Protein AF-A0A8J7QPX0-F1 (afdb_monomer)

Solvent-accessible surface area (backbone atoms only — not comparable to full-atom values): 6690 Å² total; per-residue (Å²): 133,55,49,65,56,22,44,51,25,54,76,71,66,66,71,41,100,51,84,68,43,85,38,64,94,78,75,38,61,45,66,83,83,78,70,68,68,90,67,51,50,83,91,59,64,42,69,94,46,79,63,55,58,50,45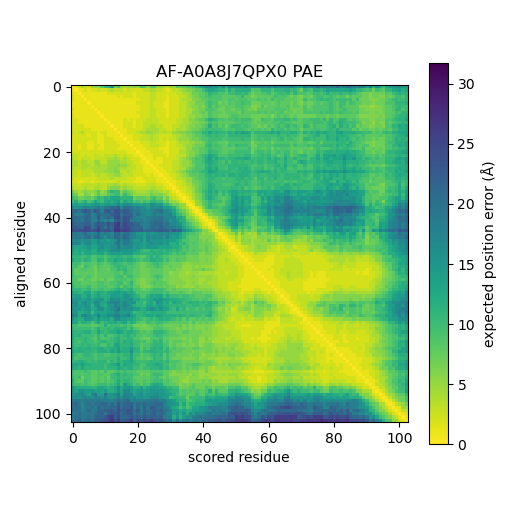,44,69,78,51,35,27,31,40,47,44,89,96,35,47,86,45,68,43,80,78,44,52,72,68,81,44,71,80,45,57,86,76,59,81,78,64,82,83,73,74,56,85,76,65,87,81,71,124

pLDDT: mean 83.63, std 14.5, range [40.25, 98.06]

Radius of gyration: 19.58 Å; Cα contacts (8 Å, |Δi|>4): 117; chains: 1; bounding box: 40×38×45 Å

Structure (mmCIF, N/CA/C/O backbone):
data_AF-A0A8J7QPX0-F1
#
_entry.id   AF-A0A8J7QPX0-F1
#
loop_
_atom_site.group_PDB
_atom_site.id
_atom_site.type_symbol
_atom_site.label_atom_id
_atom_site.label_alt_id
_atom_site.label_comp_id
_atom_site.label_asym_id
_atom_site.label_entity_id
_atom_site.label_seq_id
_atom_site.pdbx_PDB_ins_code
_atom_site.Cartn_x
_atom_site.Cartn_y
_atom_site.Cartn_z
_atom_site.occupancy
_atom_site.B_iso_or_equiv
_atom_site.auth_seq_id
_atom_site.auth_comp_id
_atom_site.auth_asym_id
_atom_site.auth_atom_id
_atom_site.pdbx_PDB_model_num
ATOM 1 N N . MET A 1 1 ? -13.095 3.451 27.111 1.00 88.69 1 MET A N 1
ATOM 2 C CA . MET A 1 1 ? -12.410 2.536 26.179 1.00 88.69 1 MET A CA 1
ATOM 3 C C . MET A 1 1 ? -11.247 3.276 25.540 1.00 88.69 1 MET A C 1
ATOM 5 O O . MET A 1 1 ? -11.438 4.429 25.158 1.00 88.69 1 MET A O 1
ATOM 9 N N . ASP A 1 2 ? -10.065 2.671 25.465 1.00 94.50 2 ASP A N 1
ATOM 10 C CA . ASP A 1 2 ? -8.920 3.280 24.769 1.00 94.50 2 ASP A CA 1
ATOM 11 C C . ASP A 1 2 ? -8.937 3.002 23.249 1.00 94.50 2 ASP A C 1
ATOM 13 O O . ASP A 1 2 ? -9.806 2.292 22.736 1.00 94.50 2 ASP A O 1
ATOM 17 N N . SER A 1 3 ? -8.003 3.605 22.507 1.00 94.81 3 SER A N 1
ATOM 18 C CA . SER A 1 3 ? -7.888 3.439 21.050 1.00 94.81 3 SER A CA 1
ATOM 19 C C . SER A 1 3 ? -7.668 1.987 20.623 1.00 94.81 3 SER A C 1
ATOM 21 O O . SER A 1 3 ? -8.274 1.530 19.654 1.00 94.81 3 SER A O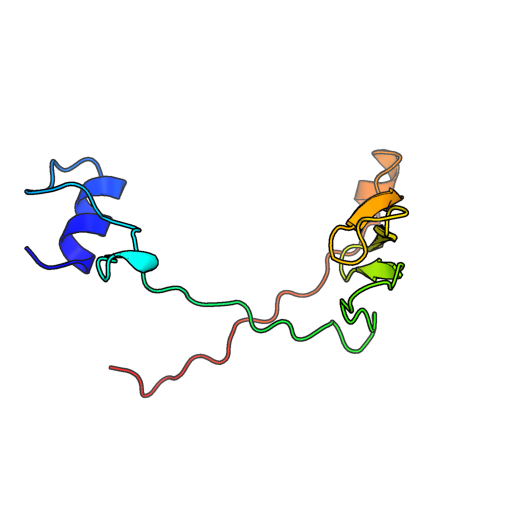 1
ATOM 23 N N . ARG A 1 4 ? -6.837 1.239 21.359 1.00 94.38 4 ARG A N 1
ATOM 24 C CA . ARG A 1 4 ? -6.507 -0.155 21.045 1.00 94.38 4 ARG A CA 1
ATOM 25 C C . ARG A 1 4 ? -7.726 -1.051 21.239 1.00 94.38 4 ARG A C 1
ATOM 27 O O . ARG A 1 4 ? -8.032 -1.868 20.374 1.00 94.38 4 ARG A O 1
ATOM 34 N N . GLU A 1 5 ? -8.438 -0.880 22.347 1.00 96.31 5 GLU A N 1
ATOM 35 C CA . GLU A 1 5 ? -9.687 -1.583 22.635 1.00 96.31 5 GLU A CA 1
ATOM 36 C C . GLU A 1 5 ? -10.766 -1.277 21.590 1.00 96.31 5 GLU A C 1
ATOM 38 O O . GLU A 1 5 ? -11.450 -2.197 21.142 1.00 96.31 5 GLU A O 1
ATOM 43 N N . ALA A 1 6 ? -10.896 -0.013 21.164 1.00 96.69 6 ALA A N 1
ATOM 44 C CA . ALA A 1 6 ? -11.847 0.389 20.126 1.00 96.69 6 ALA A CA 1
ATOM 45 C C . ALA A 1 6 ? -11.607 -0.371 18.815 1.00 96.69 6 ALA A C 1
ATOM 47 O O . ALA A 1 6 ? -12.549 -0.901 18.222 1.00 96.69 6 ALA A O 1
ATOM 48 N N . VAL A 1 7 ? -10.344 -0.442 18.381 1.00 96.56 7 VAL A N 1
ATOM 49 C CA . VAL A 1 7 ? -9.936 -1.127 17.148 1.00 96.56 7 VAL A CA 1
ATOM 50 C C . VAL A 1 7 ? -10.173 -2.630 17.246 1.00 96.56 7 VAL A C 1
ATOM 52 O O . VAL A 1 7 ? -10.796 -3.193 16.350 1.00 96.56 7 VAL A O 1
ATOM 55 N N . ILE A 1 8 ? -9.737 -3.272 18.335 1.00 96.19 8 ILE A N 1
ATOM 56 C CA . ILE A 1 8 ? -9.914 -4.721 18.523 1.00 96.19 8 ILE A CA 1
ATOM 57 C C . ILE A 1 8 ? -11.400 -5.082 18.485 1.00 96.19 8 ILE A C 1
ATOM 59 O O . ILE A 1 8 ? -11.806 -5.926 17.693 1.00 96.19 8 ILE A O 1
ATOM 63 N N . LYS A 1 9 ? -12.237 -4.388 19.263 1.00 97.75 9 LYS A N 1
ATOM 64 C CA . LYS A 1 9 ? -13.680 -4.656 19.291 1.00 97.75 9 LYS A CA 1
ATOM 65 C C . LYS A 1 9 ? -14.373 -4.389 17.959 1.00 97.75 9 LYS A C 1
ATOM 67 O O . LYS A 1 9 ? -15.361 -5.048 17.654 1.00 97.75 9 LYS A O 1
ATOM 72 N N . ALA A 1 10 ? -13.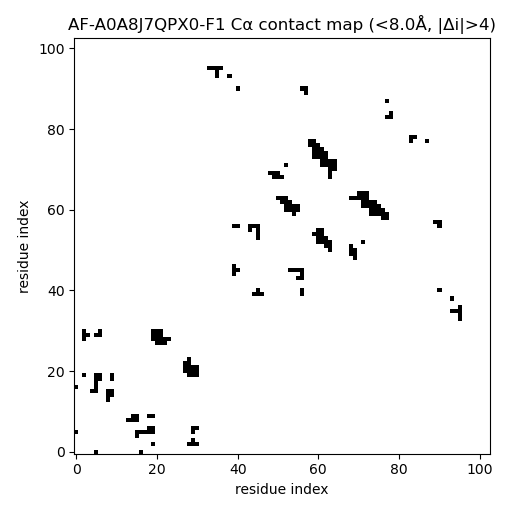895 -3.423 17.175 1.00 97.31 10 ALA A N 1
ATOM 73 C CA . ALA A 1 10 ? -14.423 -3.178 15.837 1.00 97.31 10 ALA A CA 1
ATOM 74 C C . ALA A 1 10 ? -14.085 -4.324 14.868 1.00 97.31 10 ALA A C 1
ATOM 76 O O . ALA A 1 10 ? -14.967 -4.757 14.133 1.00 97.31 10 ALA A O 1
ATOM 77 N N . ILE A 1 11 ? -12.840 -4.821 14.888 1.00 96.62 11 ILE A N 1
ATOM 78 C CA . ILE A 1 11 ? -12.382 -5.943 14.046 1.00 96.62 11 ILE A CA 1
ATOM 79 C C . ILE A 1 11 ? -13.108 -7.241 14.416 1.00 96.62 11 ILE A C 1
ATOM 81 O O . ILE A 1 11 ? -13.519 -7.985 13.531 1.00 96.62 11 ILE A O 1
ATOM 85 N N . GLU A 1 12 ? -13.307 -7.479 15.712 1.00 97.88 12 GLU A N 1
ATOM 86 C CA . GLU A 1 12 ? -13.985 -8.668 16.246 1.00 97.88 12 GLU A CA 1
ATOM 87 C C . GLU A 1 12 ? -15.522 -8.527 16.288 1.00 97.88 12 GLU A C 1
ATOM 89 O O . GLU A 1 12 ? -16.223 -9.427 16.742 1.00 97.88 12 GLU A O 1
ATOM 94 N N . PHE A 1 13 ? -16.075 -7.408 15.801 1.00 96.81 13 PHE A N 1
ATOM 95 C CA . PHE A 1 13 ? -17.519 -7.128 15.757 1.00 96.81 13 PHE A CA 1
ATOM 96 C C . PHE A 1 13 ? -18.238 -7.162 17.125 1.00 96.81 13 PHE A C 1
ATOM 98 O O . PHE A 1 13 ? -19.429 -7.458 17.209 1.00 96.81 13 PHE A O 1
ATOM 105 N N . GLU A 1 14 ? -17.557 -6.782 18.207 1.00 98.06 14 GLU A N 1
ATOM 106 C CA . GLU A 1 14 ? -18.080 -6.818 19.585 1.00 98.06 14 GLU A CA 1
ATOM 107 C C . GLU A 1 14 ? -18.849 -5.551 20.012 1.00 98.06 14 GLU A C 1
ATOM 109 O O . GLU A 1 14 ? -19.136 -5.357 21.193 1.00 98.06 14 GLU A O 1
ATOM 114 N N . GLY A 1 15 ? -19.174 -4.656 19.075 1.00 96.88 15 GLY A N 1
ATOM 115 C CA . GLY A 1 15 ? -19.915 -3.424 19.370 1.00 96.88 15 GLY A CA 1
ATOM 116 C C . GLY A 1 15 ? -19.134 -2.446 20.264 1.00 96.88 15 GLY A C 1
ATOM 117 O O . GLY A 1 15 ? -19.506 -2.242 21.422 1.00 96.88 15 GLY A O 1
ATOM 118 N N . PRO A 1 16 ? -18.047 -1.829 19.763 1.00 97.69 16 PRO A N 1
ATOM 119 C CA . PRO A 1 16 ? -17.293 -0.828 20.517 1.00 97.69 16 PRO A CA 1
ATOM 120 C C . PRO A 1 16 ? -18.153 0.402 20.869 1.00 97.69 16 PRO A C 1
ATOM 122 O O . PRO A 1 16 ? -19.077 0.753 20.139 1.00 97.69 16 PRO A O 1
ATOM 125 N N . GLU A 1 17 ? -17.805 1.113 21.950 1.00 97.31 17 GLU A N 1
ATOM 126 C CA . GLU A 1 17 ? -18.506 2.341 22.394 1.00 97.31 17 GLU A CA 1
ATOM 127 C C . GLU A 1 17 ? -18.494 3.452 21.321 1.00 97.31 17 GLU A C 1
ATOM 129 O O . GLU A 1 17 ? -19.383 4.299 21.275 1.00 97.31 17 GLU A O 1
AT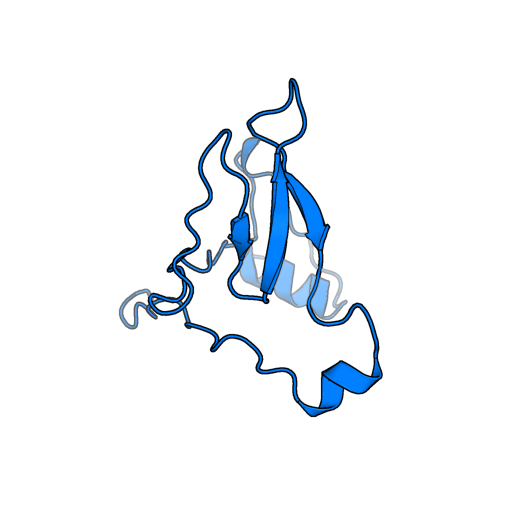OM 134 N N . ARG A 1 18 ? -17.491 3.431 20.432 1.00 95.69 18 ARG A N 1
ATOM 135 C CA . ARG A 1 18 ? -17.377 4.293 19.250 1.00 95.69 18 ARG A CA 1
ATOM 136 C C . ARG A 1 18 ? -16.635 3.585 18.117 1.00 95.69 18 ARG A C 1
ATOM 138 O O . ARG A 1 18 ? -15.864 2.659 18.359 1.00 95.69 18 ARG A O 1
ATOM 145 N N . VAL A 1 19 ? -16.805 4.079 16.894 1.00 95.88 19 VAL A N 1
ATOM 146 C CA . VAL A 1 19 ? -16.040 3.616 15.726 1.00 95.88 19 VAL A CA 1
ATOM 147 C C . VAL A 1 19 ? -14.576 4.089 15.837 1.00 95.88 19 VAL A C 1
ATOM 149 O O . VAL A 1 19 ? -14.349 5.230 16.266 1.00 95.88 19 VAL A O 1
ATOM 152 N N . PRO A 1 20 ? -13.582 3.254 15.474 1.00 96.75 20 PRO A N 1
ATOM 153 C CA . PRO A 1 20 ? -12.197 3.693 15.333 1.00 96.75 20 PRO A CA 1
ATOM 154 C C . PRO A 1 20 ? -12.040 4.792 14.2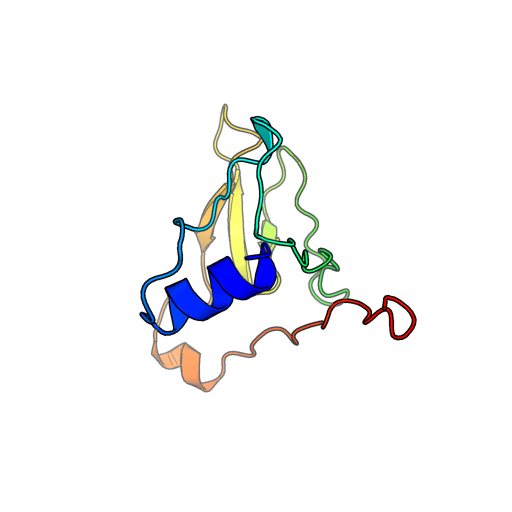77 1.00 96.75 20 PRO A C 1
ATOM 156 O O . PRO A 1 20 ? -12.721 4.796 13.252 1.00 96.75 20 PRO A O 1
ATOM 159 N N . LEU A 1 21 ? -11.129 5.724 14.522 1.00 95.62 21 LEU A N 1
ATOM 160 C CA . LEU A 1 21 ? -10.886 6.901 13.702 1.00 95.62 21 LEU A CA 1
ATOM 161 C C . LEU A 1 21 ? -9.520 6.820 13.021 1.00 95.62 21 LEU A C 1
ATOM 163 O O . LEU A 1 21 ? -8.527 6.415 13.622 1.00 95.62 21 LEU A O 1
ATOM 167 N N . GLN A 1 22 ? -9.469 7.282 11.775 1.00 93.56 22 GLN A N 1
ATOM 168 C CA . GLN A 1 22 ? -8.236 7.494 11.022 1.00 93.56 22 GLN A CA 1
ATOM 169 C C . GLN A 1 22 ? -8.317 8.857 10.321 1.00 93.56 22 GLN A C 1
ATOM 171 O O . GLN A 1 22 ? -8.440 8.956 9.104 1.00 93.56 22 GLN A O 1
ATOM 176 N N . PHE A 1 23 ? -8.285 9.922 11.122 1.00 92.69 23 PHE A N 1
ATOM 177 C CA . PHE A 1 23 ? -8.305 11.317 10.679 1.00 92.69 23 PHE A CA 1
ATOM 178 C C . PHE A 1 23 ? -7.080 12.068 11.233 1.00 92.69 23 PHE A C 1
ATOM 180 O O . PHE A 1 23 ? -7.236 13.009 12.019 1.00 92.69 23 PHE A O 1
ATOM 187 N N . PRO A 1 24 ? -5.849 11.660 10.861 1.00 87.69 24 PRO A N 1
ATOM 188 C CA . PRO A 1 24 ? -4.624 12.251 11.401 1.00 87.69 24 PRO A CA 1
ATOM 189 C C . PRO A 1 24 ? -4.532 13.760 11.134 1.00 87.69 24 PRO A C 1
ATOM 191 O O . PRO A 1 24 ? -4.105 14.500 12.015 1.00 87.69 24 PRO A O 1
ATOM 194 N N . ASP A 1 25 ? -5.030 14.234 9.986 1.00 90.19 25 ASP A N 1
ATOM 195 C CA . ASP A 1 25 ? -5.066 15.665 9.641 1.00 90.19 25 ASP A CA 1
ATOM 196 C C . ASP A 1 25 ? -5.968 16.494 10.571 1.00 90.19 25 ASP A C 1
ATOM 198 O O . ASP A 1 25 ? -5.810 17.708 10.684 1.00 90.19 25 ASP A O 1
ATOM 202 N N . LEU A 1 26 ? -6.911 15.841 11.256 1.00 93.19 26 LEU A N 1
ATOM 203 C CA . LEU A 1 26 ? -7.782 16.451 12.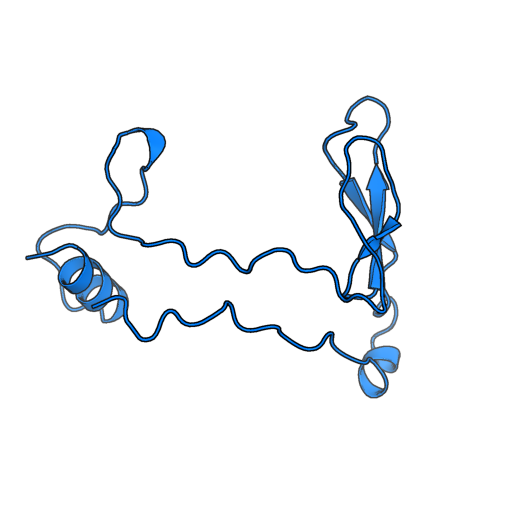261 1.00 93.19 26 LEU A CA 1
ATOM 204 C C . LEU A 1 26 ? -7.295 16.183 13.694 1.00 93.19 26 LEU A C 1
ATOM 206 O O . LEU A 1 26 ? -7.972 16.563 14.645 1.00 93.19 26 LEU A O 1
ATOM 210 N N . GLY A 1 27 ? -6.143 15.527 13.862 1.00 91.88 27 GLY A N 1
ATOM 211 C CA . GLY A 1 27 ? -5.578 15.178 15.165 1.00 91.88 27 GLY A CA 1
ATOM 212 C C . GLY A 1 27 ? -6.219 13.962 15.840 1.00 91.88 27 GLY A C 1
ATOM 213 O O . GLY A 1 27 ? -5.990 13.749 17.028 1.00 91.88 27 GLY A O 1
ATOM 214 N N . TYR A 1 28 ? -7.001 13.155 15.114 1.00 92.62 28 TYR A N 1
ATOM 215 C CA . TYR A 1 28 ? -7.679 11.975 15.662 1.00 92.62 28 TYR A CA 1
ATOM 216 C C . TYR A 1 28 ? -7.240 10.699 14.940 1.00 92.62 28 TYR A C 1
ATOM 218 O O . TYR A 1 28 ? -7.576 10.490 13.776 1.00 92.62 28 TYR A O 1
ATOM 226 N N . THR A 1 29 ? -6.530 9.806 15.629 1.00 94.62 29 THR A N 1
ATOM 227 C CA . THR A 1 29 ? -6.201 8.477 15.096 1.00 94.62 29 THR A CA 1
ATOM 228 C C . THR A 1 29 ? -6.214 7.428 16.199 1.00 94.62 29 THR A C 1
ATOM 230 O O . THR A 1 29 ? -5.661 7.644 17.273 1.00 94.62 29 THR A O 1
ATOM 233 N N . ASP A 1 30 ? -6.845 6.290 15.921 1.00 95.25 30 ASP A N 1
ATOM 234 C CA . ASP A 1 30 ? -6.735 5.065 16.722 1.00 95.25 30 ASP A CA 1
ATOM 235 C C . ASP A 1 30 ? -5.760 4.057 16.112 1.00 95.25 30 ASP A C 1
ATOM 237 O O . ASP A 1 30 ? -5.543 2.976 16.655 1.00 95.25 30 ASP A O 1
ATOM 241 N N . ILE A 1 31 ? -5.196 4.407 14.958 1.00 90.44 31 ILE A N 1
ATOM 242 C CA . ILE A 1 31 ? -4.302 3.568 14.181 1.00 90.44 31 ILE A CA 1
ATOM 243 C C . ILE A 1 31 ? -2.884 4.106 14.340 1.00 90.44 31 ILE A C 1
ATOM 245 O O . ILE A 1 31 ? -2.617 5.268 14.023 1.00 90.44 31 ILE A O 1
ATOM 249 N N . GLU A 1 32 ? -1.977 3.241 14.784 1.00 84.44 32 GLU A N 1
ATOM 250 C CA . GLU A 1 32 ? -0.539 3.477 14.688 1.00 84.44 32 GLU A CA 1
ATOM 251 C C . GLU A 1 32 ? -0.060 2.946 13.334 1.00 84.44 32 GLU A C 1
ATOM 253 O O . GLU A 1 32 ? -0.214 1.764 13.015 1.00 84.44 32 GLU A O 1
ATOM 258 N N . GLY A 1 33 ? 0.523 3.820 12.516 1.00 74.62 33 GLY A N 1
ATOM 259 C CA . GLY A 1 33 ? 1.199 3.393 11.299 1.00 74.62 33 GLY A CA 1
ATOM 260 C C . GLY A 1 33 ? 2.550 2.777 11.648 1.00 74.62 33 GLY A C 1
ATOM 261 O O . GLY A 1 33 ? 3.412 3.465 12.185 1.00 74.62 33 GLY A O 1
ATOM 262 N N . LEU A 1 34 ? 2.761 1.507 11.303 1.00 72.19 34 LEU A N 1
ATOM 263 C CA . LEU A 1 34 ? 4.093 0.900 11.252 1.00 72.19 34 LEU A CA 1
ATOM 264 C C . LEU A 1 34 ? 4.577 0.969 9.803 1.00 72.19 34 LEU A C 1
ATOM 266 O O . LEU A 1 34 ? 4.339 0.024 9.044 1.00 72.19 34 LEU A O 1
ATOM 270 N N . PRO A 1 35 ? 5.180 2.091 9.362 1.00 62.81 35 PRO A N 1
ATOM 271 C CA . PRO A 1 35 ? 5.649 2.176 7.995 1.00 62.81 35 PRO A CA 1
ATOM 272 C C . PRO A 1 35 ? 6.695 1.085 7.781 1.00 62.81 35 PRO A C 1
ATOM 274 O O . PRO A 1 35 ? 7.680 0.993 8.519 1.00 62.81 35 PRO A O 1
ATOM 277 N N . LEU A 1 36 ? 6.504 0.279 6.739 1.00 59.66 36 LEU A N 1
ATOM 278 C CA . LEU A 1 36 ? 7.629 -0.433 6.157 1.00 59.66 36 LEU A CA 1
ATOM 279 C C . LEU A 1 36 ? 8.598 0.653 5.705 1.00 59.66 36 LEU A C 1
ATOM 281 O O . LEU A 1 36 ? 8.265 1.464 4.838 1.00 59.66 36 LEU A O 1
ATOM 285 N N . LEU A 1 37 ? 9.764 0.728 6.349 1.00 57.06 37 LEU A N 1
ATOM 286 C CA . LEU A 1 37 ? 10.809 1.613 5.866 1.00 57.06 37 LEU A CA 1
ATOM 287 C C . LEU A 1 37 ? 11.057 1.214 4.409 1.00 57.06 37 LEU A C 1
ATOM 289 O O . LEU A 1 37 ? 11.322 0.030 4.171 1.00 57.06 37 LEU A O 1
ATOM 293 N N . PRO A 1 38 ? 10.974 2.149 3.442 1.00 54.47 38 PRO A N 1
ATOM 294 C CA . PRO A 1 38 ? 11.406 1.882 2.087 1.00 54.47 38 PRO A CA 1
ATOM 295 C C . PRO A 1 38 ? 12.913 1.690 2.176 1.00 54.47 38 PRO A C 1
ATOM 297 O O . PRO A 1 38 ? 13.706 2.625 2.096 1.00 54.47 38 PRO A O 1
ATOM 300 N N . THR A 1 39 ? 13.313 0.462 2.455 1.00 55.09 39 THR A N 1
ATOM 301 C CA . THR A 1 39 ? 14.649 -0.011 2.183 1.00 55.09 39 THR A CA 1
ATOM 302 C C . THR A 1 39 ? 14.487 -0.723 0.865 1.00 55.09 39 THR A C 1
ATOM 304 O O . THR A 1 39 ? 14.017 -1.861 0.867 1.00 55.09 39 THR A O 1
ATOM 307 N N . PRO A 1 40 ? 14.804 -0.046 -0.255 1.00 57.97 40 PRO A N 1
ATOM 308 C CA . PRO A 1 40 ? 14.907 -0.733 -1.520 1.00 57.97 40 PRO A CA 1
ATOM 309 C C . PRO A 1 40 ? 15.725 -1.988 -1.320 1.00 57.97 40 PRO A C 1
ATOM 311 O O . PRO A 1 40 ? 16.720 -1.950 -0.580 1.00 57.97 40 PRO A O 1
ATOM 314 N N . ASP A 1 41 ? 15.328 -3.072 -1.971 1.00 57.53 41 ASP A N 1
ATOM 315 C CA . ASP A 1 41 ? 16.219 -4.210 -2.088 1.00 57.53 41 ASP A CA 1
ATOM 316 C C . ASP A 1 41 ? 17.552 -3.687 -2.674 1.00 57.53 41 ASP A C 1
ATOM 318 O O . ASP A 1 41 ? 17.564 -3.172 -3.795 1.00 57.53 41 ASP A O 1
ATOM 322 N N . PRO A 1 42 ? 18.682 -3.744 -1.939 1.00 55.22 42 PRO A N 1
ATOM 323 C CA . PRO A 1 42 ? 19.987 -3.307 -2.407 1.00 55.22 42 PRO A CA 1
ATOM 324 C C . PRO A 1 42 ? 20.388 -4.006 -3.705 1.00 55.22 42 PRO A C 1
ATOM 326 O O . PRO A 1 42 ? 21.180 -3.440 -4.453 1.00 55.22 42 PRO A O 1
ATOM 329 N N . GLY A 1 43 ? 19.835 -5.198 -3.973 1.00 56.09 43 GLY A N 1
ATOM 330 C CA . GLY A 1 43 ? 20.023 -5.946 -5.212 1.00 56.09 43 GLY A CA 1
ATOM 331 C C . GLY A 1 43 ? 19.189 -5.444 -6.396 1.00 56.09 43 GLY A C 1
ATOM 332 O O . GLY A 1 43 ? 19.619 -5.622 -7.532 1.00 56.09 43 GLY A O 1
ATOM 333 N N . LYS A 1 44 ? 18.045 -4.779 -6.162 1.00 61.72 44 LYS A N 1
ATOM 334 C CA . LYS A 1 44 ? 17.153 -4.263 -7.225 1.00 61.72 44 LYS A CA 1
ATOM 335 C C . LYS A 1 44 ? 17.132 -2.736 -7.349 1.00 61.72 44 LYS A C 1
ATOM 337 O O . LYS A 1 44 ? 16.713 -2.206 -8.370 1.00 61.72 44 LYS A O 1
ATOM 342 N N . GLY A 1 45 ? 17.670 -2.009 -6.367 1.00 58.75 45 GLY A N 1
ATOM 343 C CA . GLY A 1 45 ? 18.159 -0.634 -6.525 1.00 58.75 45 GLY A CA 1
ATOM 344 C C . GLY A 1 45 ? 17.116 0.439 -6.865 1.00 58.75 45 GLY A C 1
ATOM 345 O O . GLY A 1 45 ? 17.508 1.572 -7.184 1.00 58.75 45 GLY A O 1
ATOM 346 N N . TRP A 1 46 ? 15.815 0.139 -6.799 1.00 67.69 46 TRP A N 1
ATOM 347 C CA . TRP A 1 46 ? 14.793 1.130 -7.107 1.00 67.69 46 TRP A CA 1
ATOM 348 C C . TRP A 1 46 ? 14.739 2.206 -6.036 1.00 67.69 46 TRP A C 1
ATOM 350 O O . TRP A 1 46 ? 14.622 1.951 -4.845 1.00 67.69 46 TRP A O 1
ATOM 360 N N . ARG A 1 47 ? 14.839 3.461 -6.454 1.00 70.31 47 ARG A N 1
ATOM 361 C CA . ARG A 1 47 ? 14.650 4.605 -5.564 1.00 70.31 47 ARG A CA 1
ATOM 362 C C . ARG A 1 47 ? 13.653 5.514 -6.250 1.00 70.31 47 ARG A C 1
ATOM 364 O O . ARG A 1 47 ? 14.067 6.199 -7.195 1.00 70.31 47 ARG A O 1
ATOM 371 N N . PRO A 1 48 ? 12.375 5.492 -5.824 1.00 68.44 48 PRO A N 1
ATOM 372 C CA . PRO A 1 48 ? 11.371 6.389 -6.360 1.00 68.44 48 PRO A CA 1
ATOM 373 C C . PRO A 1 48 ? 11.868 7.826 -6.221 1.00 68.44 48 PRO A C 1
ATOM 375 O O . PRO A 1 48 ? 12.187 8.287 -5.125 1.00 68.44 48 PRO A O 1
ATOM 378 N N . SER A 1 49 ? 11.967 8.533 -7.338 1.00 76.12 49 SER A N 1
ATOM 379 C CA . SER A 1 49 ? 12.261 9.959 -7.349 1.00 76.12 49 SER A CA 1
ATOM 380 C C . SER A 1 49 ? 11.371 10.639 -8.373 1.00 76.12 49 SER A C 1
ATOM 382 O O . SER A 1 49 ? 11.029 10.058 -9.404 1.00 76.12 49 SER A O 1
ATOM 384 N N . VAL A 1 50 ? 10.992 11.881 -8.085 1.00 81.75 50 VAL A N 1
ATOM 385 C CA . VAL A 1 50 ? 10.138 12.679 -8.968 1.00 81.75 50 VAL A CA 1
ATOM 386 C C . VAL A 1 50 ? 10.749 12.712 -10.372 1.00 81.75 50 VAL A C 1
ATOM 388 O O . VAL A 1 50 ? 11.935 12.992 -10.531 1.00 81.75 50 VAL A O 1
ATOM 391 N N . GLY A 1 51 ? 9.944 12.399 -11.387 1.00 84.31 51 GLY A N 1
ATOM 392 C CA . GLY A 1 51 ? 10.369 12.410 -12.786 1.00 84.31 51 GLY A CA 1
ATOM 393 C C . GLY A 1 51 ? 11.145 11.176 -13.255 1.00 84.31 51 GLY A C 1
ATOM 394 O O . GLY A 1 51 ? 11.574 11.158 -14.406 1.00 84.31 51 GLY A O 1
ATOM 395 N N . ARG A 1 52 ? 11.335 10.148 -12.415 1.00 86.69 52 ARG A N 1
ATOM 396 C CA . ARG A 1 52 ? 12.113 8.954 -12.769 1.00 86.69 52 ARG A CA 1
ATOM 397 C C . ARG A 1 52 ? 11.221 7.732 -12.992 1.00 86.69 52 ARG A C 1
ATOM 399 O O . ARG A 1 52 ? 10.515 7.312 -12.082 1.00 86.69 52 ARG A O 1
ATOM 406 N N . SER A 1 53 ? 11.308 7.146 -14.185 1.00 90.06 53 SER A N 1
ATOM 407 C CA . SER A 1 53 ? 10.780 5.808 -14.488 1.00 90.06 53 SER A CA 1
ATOM 408 C C . SER A 1 53 ? 11.767 4.719 -14.055 1.00 90.06 53 SER A C 1
ATOM 410 O O . SER A 1 53 ? 12.978 4.963 -14.019 1.00 90.06 53 SER A O 1
ATOM 412 N N . GLY A 1 54 ? 11.274 3.518 -13.768 1.00 87.94 54 GLY A N 1
ATOM 413 C CA . GLY A 1 54 ? 12.112 2.363 -13.454 1.00 87.94 54 GLY A CA 1
ATOM 414 C C . GLY A 1 54 ? 11.343 1.187 -12.867 1.00 87.94 54 GLY A C 1
ATOM 415 O O . GLY A 1 54 ? 10.134 1.252 -12.673 1.00 87.94 54 GLY A O 1
ATOM 416 N N . GLU A 1 55 ? 12.066 0.099 -12.642 1.00 88.69 55 GLU A N 1
ATOM 417 C CA . GLU A 1 55 ? 11.536 -1.155 -12.108 1.00 88.69 55 GLU A CA 1
ATOM 418 C C . GLU A 1 55 ? 11.579 -1.147 -10.580 1.00 88.69 55 GLU A C 1
ATOM 420 O O . GLU A 1 55 ? 12.578 -0.694 -10.031 1.00 88.69 55 GLU A O 1
ATOM 425 N N . ASP A 1 56 ? 10.523 -1.621 -9.916 1.00 85.62 56 ASP A N 1
ATOM 426 C CA . ASP A 1 56 ? 10.462 -1.789 -8.459 1.00 85.62 56 ASP A CA 1
ATOM 427 C C . ASP A 1 56 ? 10.965 -3.169 -7.989 1.00 85.62 56 ASP A C 1
ATOM 429 O O . ASP A 1 56 ? 11.367 -4.027 -8.773 1.00 85.62 56 ASP A O 1
ATOM 433 N N . GLU A 1 57 ? 10.950 -3.413 -6.678 1.00 83.69 57 GLU A N 1
ATOM 434 C CA . GLU A 1 57 ? 11.427 -4.662 -6.072 1.00 83.69 57 GLU A CA 1
ATOM 435 C C . GLU A 1 57 ? 10.625 -5.897 -6.524 1.00 83.69 57 GLU A C 1
ATOM 437 O O . GLU A 1 57 ? 11.126 -7.028 -6.496 1.00 83.69 57 GLU A O 1
ATOM 442 N N . TRP A 1 58 ? 9.398 -5.677 -6.997 1.00 87.88 58 TRP A N 1
ATOM 443 C CA . TRP A 1 58 ? 8.500 -6.699 -7.521 1.00 87.88 58 TRP A CA 1
ATOM 444 C C . TRP A 1 58 ? 8.733 -6.970 -9.011 1.00 87.88 58 TRP A C 1
ATOM 446 O O . TRP A 1 58 ? 8.118 -7.879 -9.564 1.00 87.88 58 TRP A O 1
ATOM 456 N N . GLY A 1 59 ? 9.627 -6.237 -9.676 1.00 89.88 59 GLY A N 1
ATOM 457 C CA . GLY A 1 59 ? 9.858 -6.352 -11.115 1.00 89.88 59 GLY A CA 1
ATOM 458 C C . GLY A 1 59 ? 8.838 -5.587 -11.966 1.00 89.88 59 GLY A C 1
ATOM 459 O O . GLY A 1 59 ? 8.787 -5.768 -13.184 1.00 89.88 59 GLY A O 1
ATOM 460 N N . CYS A 1 60 ? 7.984 -4.763 -11.354 1.00 92.19 60 CYS A N 1
ATOM 461 C CA . CYS A 1 60 ? 7.020 -3.940 -12.074 1.00 92.19 60 CYS A CA 1
ATOM 462 C C . CYS A 1 60 ? 7.698 -2.664 -12.571 1.00 92.19 60 CYS A C 1
ATOM 464 O O . CYS A 1 60 ? 8.321 -1.930 -11.805 1.00 92.19 60 CYS A O 1
ATOM 466 N N . TYR A 1 61 ? 7.542 -2.366 -13.859 1.00 91.81 61 TYR A N 1
ATOM 467 C CA . TYR A 1 61 ? 8.101 -1.165 -14.463 1.00 91.81 61 TYR A CA 1
ATOM 468 C C . TYR A 1 61 ? 7.120 0.000 -14.354 1.00 91.81 61 TYR A C 1
ATOM 470 O O . TYR A 1 61 ? 6.025 -0.027 -14.923 1.00 91.81 61 TYR A O 1
ATOM 478 N N . TRP A 1 62 ? 7.538 1.047 -13.652 1.00 91.56 62 TRP A N 1
ATOM 479 C CA . TRP A 1 62 ? 6.808 2.291 -13.474 1.00 91.56 62 TRP A CA 1
ATOM 480 C C . TRP A 1 62 ? 7.277 3.331 -14.485 1.00 91.56 62 TRP A C 1
ATOM 482 O O . TRP A 1 62 ? 8.458 3.667 -14.561 1.00 91.56 62 TRP A O 1
ATOM 492 N N . THR A 1 63 ? 6.334 3.885 -15.241 1.00 92.56 63 THR A N 1
ATOM 493 C CA . THR A 1 63 ? 6.566 4.980 -16.184 1.00 92.56 63 THR A CA 1
ATOM 494 C C . THR A 1 63 ? 5.971 6.270 -15.651 1.00 92.56 63 THR A C 1
ATOM 496 O O . THR A 1 63 ? 4.791 6.321 -15.311 1.00 92.56 63 THR A O 1
ATOM 499 N N . ILE A 1 64 ? 6.772 7.331 -15.610 1.00 91.00 64 ILE A N 1
ATOM 500 C CA . ILE A 1 64 ? 6.281 8.671 -15.292 1.00 91.00 64 ILE A CA 1
ATOM 501 C C . ILE A 1 64 ? 5.562 9.260 -16.500 1.00 91.00 64 ILE A C 1
ATOM 503 O O . ILE A 1 64 ? 6.093 9.287 -17.612 1.00 91.00 64 ILE A O 1
ATOM 507 N N . LEU A 1 65 ? 4.350 9.760 -16.270 1.00 85.81 65 LEU A N 1
ATOM 508 C CA . LEU A 1 65 ? 3.543 10.357 -17.324 1.00 85.81 65 LEU A CA 1
ATOM 509 C C . LEU A 1 65 ? 3.956 11.818 -17.582 1.00 85.81 65 LEU A C 1
ATOM 511 O O . LEU A 1 65 ? 4.225 12.567 -16.632 1.00 85.81 65 LEU A O 1
ATOM 515 N N . PRO A 1 66 ? 3.956 12.275 -18.849 1.00 86.88 66 PRO A N 1
ATOM 516 C CA . PRO A 1 66 ? 4.187 13.678 -19.174 1.00 86.88 66 PRO A CA 1
ATOM 517 C C . PRO A 1 66 ? 3.244 14.608 -18.400 1.00 86.88 66 PRO A C 1
ATOM 519 O O . PRO A 1 66 ? 2.039 14.373 -18.318 1.00 86.88 66 PRO A O 1
ATOM 522 N N . GLY A 1 67 ? 3.795 15.672 -17.813 1.00 88.38 67 GLY A N 1
ATOM 523 C CA . GLY A 1 67 ? 3.027 16.655 -17.041 1.00 88.38 67 GLY A CA 1
ATOM 524 C C . GLY A 1 67 ? 2.603 16.204 -15.637 1.00 88.38 67 GLY A C 1
ATOM 525 O O . GLY A 1 67 ? 2.017 17.006 -14.913 1.00 88.38 67 GLY A O 1
ATOM 526 N N . ARG A 1 68 ? 2.914 14.967 -15.217 1.00 86.25 68 ARG A N 1
ATOM 527 C CA . ARG A 1 68 ? 2.648 14.461 -13.857 1.00 86.25 68 ARG A CA 1
ATOM 528 C C . ARG A 1 68 ? 3.891 13.787 -13.264 1.00 86.25 68 ARG A C 1
ATOM 530 O O . ARG A 1 68 ? 3.911 12.573 -13.082 1.00 86.25 68 ARG A O 1
ATOM 537 N N . PRO A 1 69 ? 4.948 14.555 -12.946 1.00 82.94 69 PRO A N 1
ATOM 538 C CA . PRO A 1 69 ? 6.248 13.997 -12.571 1.00 82.94 69 PRO A CA 1
ATOM 539 C C . PRO A 1 69 ? 6.243 13.243 -11.230 1.00 82.94 69 PRO A C 1
ATOM 541 O O . PRO A 1 69 ? 7.167 12.487 -10.946 1.00 82.94 69 PRO A O 1
ATOM 544 N N . ASN A 1 70 ? 5.221 13.442 -10.399 1.00 82.31 70 ASN A N 1
ATOM 545 C CA . ASN A 1 70 ? 5.027 12.766 -9.117 1.00 82.31 70 ASN A CA 1
ATOM 546 C C . ASN A 1 70 ? 4.105 11.537 -9.201 1.00 82.31 70 ASN A C 1
ATOM 548 O O . ASN A 1 70 ? 3.870 10.902 -8.178 1.00 82.31 70 ASN A O 1
ATOM 552 N N . MET A 1 71 ? 3.566 11.210 -10.380 1.00 81.38 71 MET A N 1
ATOM 553 C CA . MET A 1 71 ? 2.685 10.060 -10.574 1.00 81.38 71 MET A CA 1
ATOM 554 C C . MET A 1 71 ? 3.285 9.110 -11.609 1.00 81.38 71 MET A C 1
ATOM 556 O O . MET A 1 71 ? 3.447 9.463 -12.779 1.00 81.38 71 MET A O 1
ATOM 560 N N . GLY A 1 72 ? 3.591 7.892 -11.173 1.00 87.19 72 GLY A N 1
ATOM 561 C CA . GLY A 1 72 ? 3.941 6.792 -12.064 1.00 87.19 72 GLY A CA 1
ATOM 562 C C . GLY A 1 72 ? 2.722 5.944 -12.421 1.00 87.19 72 GLY A C 1
ATOM 563 O O . GLY A 1 72 ? 1.758 5.871 -11.661 1.00 87.19 72 GLY A O 1
ATOM 564 N N . GLN A 1 73 ? 2.789 5.276 -13.568 1.00 91.88 73 GLN A N 1
ATOM 565 C CA . GLN A 1 73 ? 1.872 4.219 -13.981 1.00 91.88 73 GLN A CA 1
ATOM 566 C C . GLN A 1 73 ? 2.673 2.942 -14.232 1.00 91.88 73 GLN A C 1
ATOM 568 O O . GLN A 1 73 ? 3.713 2.992 -14.888 1.00 91.88 73 GLN A O 1
ATOM 573 N N . VAL A 1 74 ? 2.182 1.798 -13.757 1.00 92.62 74 VAL A N 1
ATOM 574 C CA . VAL A 1 74 ? 2.769 0.500 -14.109 1.00 92.62 74 VAL A CA 1
ATOM 575 C C . VAL A 1 74 ? 2.496 0.222 -15.587 1.00 92.62 74 VAL A C 1
ATOM 577 O O . VAL A 1 74 ? 1.342 0.178 -16.014 1.00 92.62 74 VAL A O 1
ATOM 580 N N . THR A 1 75 ? 3.554 0.067 -16.376 1.00 94.94 75 THR A N 1
ATOM 581 C CA . THR A 1 75 ? 3.485 -0.207 -17.823 1.00 94.94 75 THR A CA 1
ATOM 582 C C . THR A 1 75 ? 4.089 -1.552 -18.206 1.00 94.94 75 THR A C 1
ATOM 584 O O . THR A 1 75 ? 3.900 -2.006 -19.332 1.00 94.94 75 THR A O 1
ATOM 587 N N . GLY A 1 76 ? 4.775 -2.213 -17.276 1.00 94.81 76 GLY A N 1
ATOM 588 C CA . GLY A 1 76 ? 5.273 -3.573 -17.433 1.00 94.81 76 GLY A CA 1
ATOM 589 C C . GLY A 1 76 ? 5.228 -4.316 -16.106 1.00 94.81 76 GLY A C 1
ATOM 590 O O . GLY A 1 76 ? 5.345 -3.704 -15.047 1.00 94.81 76 GLY A O 1
ATOM 591 N N . HIS A 1 77 ? 5.042 -5.631 -16.160 1.00 94.94 77 HIS A N 1
ATOM 592 C CA . HIS A 1 77 ? 5.056 -6.492 -14.982 1.00 94.94 77 HIS A CA 1
ATOM 593 C C . HIS A 1 77 ? 5.539 -7.906 -15.354 1.00 94.94 77 HIS A C 1
ATOM 595 O O . HIS A 1 77 ? 5.334 -8.355 -16.492 1.00 94.94 77 HIS A O 1
ATOM 601 N N . PRO A 1 78 ? 6.174 -8.629 -14.413 1.00 94.19 78 PRO A N 1
ATOM 602 C CA . PRO A 1 78 ? 6.803 -9.920 -14.694 1.00 94.19 78 PRO A CA 1
ATOM 603 C C . PRO A 1 78 ? 5.768 -11.015 -14.969 1.00 94.19 78 PRO A C 1
ATOM 605 O O . PRO A 1 78 ? 6.024 -11.927 -15.750 1.00 94.19 78 PRO A O 1
ATOM 608 N N . LEU A 1 79 ? 4.563 -10.872 -14.414 1.00 95.19 79 LEU A N 1
ATOM 609 C CA . LEU A 1 79 ? 3.442 -11.804 -14.569 1.00 95.19 79 LEU A CA 1
ATOM 610 C C . LEU A 1 79 ? 2.494 -11.414 -15.715 1.00 95.19 79 LEU A C 1
ATOM 612 O O . LEU A 1 79 ? 1.279 -11.509 -15.584 1.00 95.19 79 LEU A O 1
ATOM 616 N N . SER A 1 80 ? 3.038 -10.927 -16.835 1.00 94.06 80 SER A N 1
ATOM 617 C CA . SER A 1 80 ? 2.268 -10.686 -18.077 1.00 94.06 80 SER A CA 1
ATOM 618 C C . SER A 1 80 ? 1.682 -11.967 -18.675 1.00 94.06 80 SER A C 1
ATOM 620 O O . SER A 1 80 ? 0.765 -11.913 -19.488 1.00 94.06 80 SER A O 1
ATOM 622 N N . ASP A 1 81 ? 2.212 -13.106 -18.240 1.00 95.06 81 ASP A N 1
ATOM 623 C CA . ASP A 1 81 ? 1.728 -14.447 -18.507 1.00 95.06 81 ASP A CA 1
ATOM 624 C C . ASP A 1 81 ? 1.717 -15.212 -17.178 1.00 95.06 81 ASP A C 1
ATOM 626 O O . ASP A 1 81 ? 2.691 -15.159 -16.420 1.00 95.06 81 ASP A O 1
ATOM 630 N N . TRP A 1 82 ? 0.618 -15.904 -16.889 1.00 95.19 82 TRP A N 1
ATOM 631 C CA . TRP A 1 82 ? 0.445 -16.662 -15.654 1.00 95.19 82 TRP A CA 1
ATOM 632 C C . TRP A 1 82 ? 1.382 -17.861 -15.552 1.00 95.19 82 TRP A C 1
ATOM 634 O O . TRP A 1 82 ? 1.743 -18.236 -14.438 1.00 95.19 82 TRP A O 1
ATOM 644 N N . GLU A 1 83 ? 1.841 -18.421 -16.675 1.00 96.44 83 GLU A N 1
ATOM 645 C CA . GLU A 1 83 ? 2.824 -19.512 -16.659 1.00 96.44 83 GLU A CA 1
ATOM 646 C C . GLU A 1 83 ? 4.134 -19.094 -15.968 1.00 96.44 83 GLU A C 1
ATOM 648 O O . GLU A 1 83 ? 4.824 -19.917 -15.364 1.00 96.44 83 GLU A O 1
ATOM 653 N N . LYS A 1 84 ? 4.448 -17.790 -15.966 1.00 95.19 84 LYS A N 1
ATOM 654 C CA . LYS A 1 84 ? 5.644 -17.236 -15.314 1.00 95.19 84 LYS A CA 1
ATOM 655 C C . LYS A 1 84 ? 5.570 -17.262 -13.789 1.00 95.19 84 LYS A C 1
ATOM 657 O O . LYS A 1 84 ? 6.615 -17.171 -13.150 1.00 95.19 84 LYS A O 1
ATOM 662 N N . LEU A 1 85 ? 4.380 -17.420 -13.201 1.00 96.00 85 LEU A N 1
ATOM 663 C CA . LEU A 1 85 ? 4.211 -17.469 -11.747 1.00 96.00 8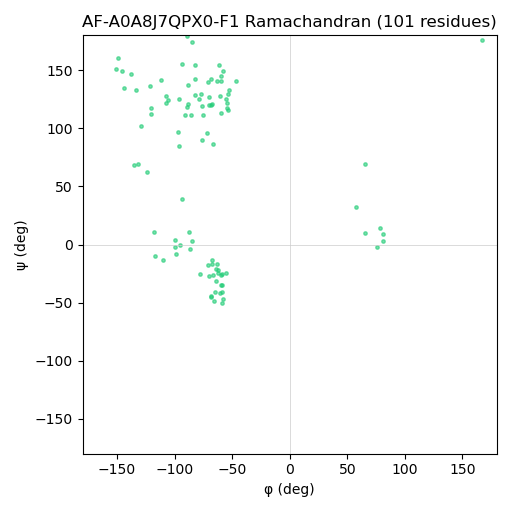5 LEU A CA 1
ATOM 664 C C . LEU A 1 85 ? 5.005 -18.620 -11.117 1.00 96.00 85 LEU A C 1
ATOM 666 O O . LEU A 1 85 ? 5.543 -18.454 -10.028 1.00 96.00 85 LEU A O 1
ATOM 670 N N . GL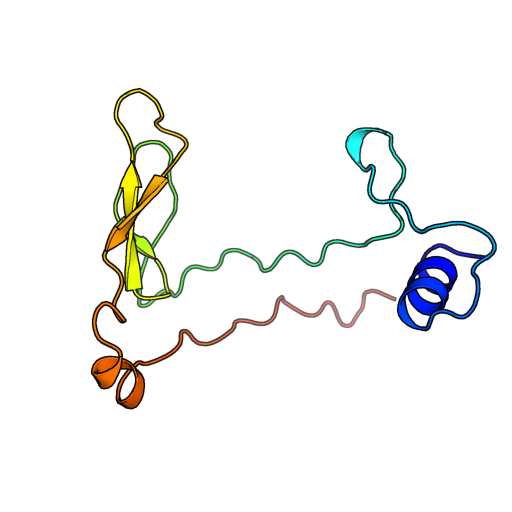Y A 1 86 ? 5.125 -19.757 -11.811 1.00 96.19 86 GLY A N 1
ATOM 671 C CA . GLY A 1 86 ? 5.824 -20.937 -11.291 1.00 96.19 86 GLY A CA 1
ATOM 672 C C . GLY A 1 86 ? 7.313 -20.717 -11.002 1.00 96.19 86 GLY A C 1
ATOM 673 O O . GLY A 1 86 ? 7.865 -21.408 -10.154 1.00 96.19 86 GLY A O 1
ATOM 674 N N . ASN A 1 87 ? 7.941 -19.742 -11.669 1.00 94.50 87 ASN A N 1
ATOM 675 C CA . ASN A 1 87 ? 9.361 -19.409 -11.512 1.00 94.50 87 ASN A CA 1
ATOM 676 C C . ASN A 1 87 ? 9.577 -17.978 -10.995 1.00 94.50 87 ASN A C 1
ATOM 678 O O . ASN A 1 87 ? 10.689 -17.458 -11.074 1.00 94.50 87 ASN A O 1
ATOM 682 N N . TYR A 1 88 ? 8.520 -17.300 -10.544 1.00 94.94 88 TYR A N 1
ATOM 683 C CA . TYR A 1 88 ? 8.629 -15.926 -10.077 1.00 94.94 88 TYR A CA 1
ATOM 684 C C . TYR A 1 88 ? 9.206 -15.879 -8.659 1.00 94.94 88 TYR A C 1
ATOM 686 O O . TYR A 1 88 ? 8.665 -16.483 -7.733 1.00 94.94 88 TYR A O 1
ATOM 694 N N . GLU A 1 89 ? 10.291 -15.127 -8.490 1.00 89.56 89 GLU A N 1
ATOM 695 C CA . GLU A 1 89 ? 10.921 -14.895 -7.192 1.00 89.56 89 GLU A CA 1
ATOM 696 C C . GLU A 1 89 ? 10.330 -13.644 -6.536 1.00 89.56 89 GLU A C 1
ATOM 698 O O . GLU A 1 89 ? 10.531 -12.514 -6.997 1.00 89.56 89 GLU A O 1
ATOM 703 N N . PHE A 1 90 ? 9.592 -13.856 -5.447 1.00 87.56 90 PHE A N 1
ATOM 704 C CA . PHE A 1 90 ? 9.053 -12.771 -4.636 1.00 87.56 90 PHE A CA 1
ATOM 705 C C . PHE A 1 90 ? 10.181 -12.026 -3.909 1.00 87.56 90 PHE A C 1
ATOM 707 O O . PHE A 1 90 ? 11.135 -12.661 -3.453 1.00 87.56 90 PHE A O 1
ATOM 714 N N . PRO A 1 91 ? 10.087 -10.691 -3.768 1.00 80.31 91 PRO A N 1
ATOM 715 C CA . PRO A 1 91 ? 11.054 -9.946 -2.976 1.00 80.31 91 PRO A CA 1
ATOM 716 C C . PRO A 1 91 ? 11.003 -10.380 -1.505 1.00 80.31 91 PRO A C 1
ATOM 718 O O . PRO A 1 91 ? 9.927 -10.584 -0.941 1.00 80.31 91 PRO A O 1
ATOM 721 N N . GLU A 1 92 ? 12.173 -10.474 -0.874 1.00 76.94 92 GLU A N 1
ATOM 722 C CA . GLU A 1 92 ? 12.292 -10.811 0.546 1.00 76.94 92 GLU A CA 1
ATOM 723 C C . GLU A 1 92 ? 11.716 -9.686 1.425 1.00 76.94 92 GLU A C 1
ATOM 725 O O . GLU A 1 92 ? 12.197 -8.543 1.364 1.00 76.94 92 GLU A O 1
ATOM 730 N N . PRO A 1 93 ? 10.705 -9.965 2.270 1.00 71.44 93 PRO A N 1
ATOM 731 C CA . PRO A 1 93 ? 10.121 -8.953 3.130 1.00 71.44 93 PRO A CA 1
ATOM 732 C C . PRO A 1 93 ? 11.114 -8.560 4.227 1.00 71.44 93 PRO A C 1
ATOM 734 O O . PRO A 1 93 ? 11.504 -9.364 5.073 1.00 71.44 93 PRO A O 1
ATOM 737 N N . ARG A 1 94 ? 11.489 -7.281 4.266 1.00 68.25 94 ARG A N 1
ATOM 738 C CA . ARG A 1 94 ? 12.218 -6.721 5.408 1.00 68.25 94 ARG A CA 1
ATOM 739 C C . ARG A 1 94 ? 11.219 -6.288 6.456 1.00 68.25 94 ARG A C 1
ATOM 741 O O . ARG A 1 94 ? 10.488 -5.318 6.259 1.00 68.25 94 ARG A O 1
ATOM 748 N N . LEU A 1 95 ? 11.207 -6.998 7.577 1.00 63.84 95 LEU A N 1
ATOM 749 C CA . LEU A 1 95 ? 10.490 -6.528 8.751 1.00 63.84 95 LEU A CA 1
ATOM 750 C C . LEU A 1 95 ? 11.072 -5.170 9.177 1.00 63.84 95 LEU A C 1
ATOM 752 O O . LEU A 1 95 ? 12.294 -4.980 9.105 1.00 63.84 95 LEU A O 1
ATOM 756 N N . PRO A 1 96 ? 10.229 -4.215 9.607 1.00 60.06 96 PRO A N 1
ATOM 757 C CA . PRO A 1 96 ? 10.737 -2.996 10.209 1.00 60.06 96 PRO A CA 1
ATOM 758 C C . PRO A 1 96 ? 11.595 -3.369 11.429 1.00 60.06 96 PRO A C 1
ATOM 760 O O . PRO A 1 96 ? 11.326 -4.392 12.069 1.00 60.06 96 PRO A O 1
ATOM 763 N N . PRO A 1 97 ? 12.628 -2.575 11.765 1.00 61.22 97 PRO A N 1
ATOM 764 C CA . PRO A 1 97 ? 13.359 -2.780 13.005 1.00 61.22 97 PRO A CA 1
ATOM 765 C C . PRO A 1 97 ? 12.355 -2.767 14.159 1.00 61.22 97 PRO A C 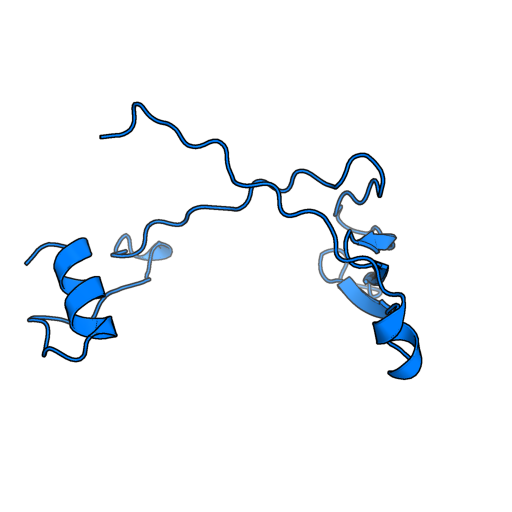1
ATOM 767 O O . PRO A 1 97 ? 11.649 -1.781 14.372 1.00 61.22 97 PRO A O 1
ATOM 770 N N . VAL A 1 98 ? 12.249 -3.896 14.858 1.00 59.56 98 VAL A N 1
ATOM 771 C CA . VAL A 1 98 ? 11.415 -3.998 16.051 1.00 59.56 98 VAL A CA 1
ATOM 772 C C . VAL A 1 98 ? 12.172 -3.276 17.155 1.00 59.56 98 VAL A C 1
ATOM 774 O O . VAL A 1 98 ? 13.235 -3.731 17.574 1.00 59.56 98 VAL A O 1
ATOM 777 N N . ASP A 1 99 ? 11.653 -2.134 17.597 1.00 59.59 99 ASP A N 1
ATOM 778 C CA . ASP A 1 99 ? 12.123 -1.515 18.831 1.00 59.59 99 ASP A CA 1
ATOM 779 C C . ASP A 1 99 ? 11.613 -2.365 20.000 1.00 59.59 99 ASP A C 1
ATOM 781 O O . ASP A 1 99 ? 10.455 -2.260 20.404 1.00 59.59 99 ASP A O 1
ATOM 785 N N . LEU A 1 100 ? 12.466 -3.270 20.487 1.00 59.00 100 LEU A N 1
ATOM 786 C CA . LEU A 1 100 ? 12.144 -4.169 21.598 1.00 59.00 100 LEU A CA 1
ATOM 787 C C . LEU A 1 100 ? 11.970 -3.420 22.930 1.00 59.00 100 LEU A C 1
ATOM 789 O O . LEU A 1 100 ? 11.434 -3.998 23.876 1.00 59.00 100 LEU A O 1
ATOM 793 N N . ASP A 1 101 ? 12.385 -2.151 22.999 1.00 67.06 101 ASP A N 1
ATOM 794 C CA . ASP A 1 101 ? 12.323 -1.318 24.198 1.00 67.06 101 ASP A CA 1
ATOM 795 C C . ASP A 1 101 ? 11.099 -0.377 24.211 1.00 67.06 101 ASP A C 1
ATOM 797 O O . ASP A 1 101 ? 10.799 0.242 25.240 1.00 67.06 101 ASP A O 1
ATOM 801 N N . ARG A 1 102 ? 10.345 -0.291 23.103 1.00 55.59 102 ARG A N 1
ATOM 802 C CA . ARG A 1 102 ? 9.111 0.503 22.999 1.00 55.59 102 ARG A CA 1
ATOM 803 C C . ARG A 1 102 ? 7.957 -0.218 23.713 1.00 55.59 102 ARG A C 1
ATOM 805 O O . ARG A 1 102 ? 7.269 -1.045 23.121 1.00 55.59 102 ARG A O 1
ATOM 812 N N . LYS A 1 103 ? 7.798 0.083 25.008 1.00 40.25 103 LYS A N 1
ATOM 813 C CA . LYS A 1 103 ? 6.668 -0.350 25.854 1.00 40.25 103 LYS A CA 1
ATOM 814 C C . LYS A 1 103 ? 5.333 0.245 25.423 1.00 40.25 103 LYS A C 1
ATOM 816 O O . LYS A 1 103 ? 5.318 1.442 25.059 1.00 40.25 103 LYS A O 1
#

Foldseek 3Di:
DALVVLVVCVVVVVDHPDHADDCVVVVGHSDDDPDQPPPFPPVQPDDDDFQDWQAGLQRFTWDQDPPRRNDTDGPDGQPPDVVSVVVRDHRDRDDDPPPPVPD

Sequence (103 aa):
MDSREAVIKAIEFEGPERVPLQFPDLGYTDIEGLPLLPTPDPGKGWRPSVGRSGEDEWGCYWTILPGRPNMGQVTGHPLSDWEKLGNYEFPEPRLPPVDLDRK

Secondary structure (DSSP, 8-state):
--HHHHHHHHHTTS--SS---EEGGGTEES-----------TTT-----TT--EE-TTSPEEEEETTEEEEEEEEE-TTSSGGGGGG--PPPP-PPP--TT--

Mean predicted aligned error: 8.76 Å